Protein AF-A0A812MCA7-F1 (afdb_monomer_lite)

pLDDT: mean 78.5, std 17.53, range [34.88, 95.56]

Sequence (148 aa):
MDADDLLDILEDAIAVDAVQSRAEAFLVSKLPLFQGLPQTAEAQEQRLEWHEAYREYVSLMEDLVLSACAAQANDTREAVLAQLAEVAAGEAADRKHARFLLSMFEYSSFLTTMQELLDRQQRGLPLSFGSRPPKAAATSVAAGYNNT

Foldseek 3Di:
DDLVVLLVLLVVLCLDPVLQVVLLVLLVVLLVVCVVPDPCNPPDDDDPSLVVSLVVSLVSNLVSSLVSSCVVVVHDSVVSVVSVVVLCVDDPVSVVSVVVSCVCSDSVVSSNLSVVLVVCVVVVHDSHPDDPPPPPPPPPPPPDDDDD

Secondary structure (DSSP, 8-state):
--HHHHHHHHHHHHH-HHHHHHHHHHHHHHGGGGTT--TTTTSS---HHHHHHHHHHHHHHHHHHHHHHHHHHTS-HHHHHHHHHHHHHS-HHHHHHHHHHHHTTSHHHHHHHHHHHHHHHHTT---S--PPPP--------------

Radius of gyration: 19.42 Å; chains: 1; bounding box: 61×29×54 Å

Structure (mmCIF, N/CA/C/O backbone):
data_AF-A0A812MCA7-F1
#
_entry.id   AF-A0A812MCA7-F1
#
loop_
_atom_site.group_PDB
_atom_site.id
_atom_site.type_symbol
_atom_site.label_atom_id
_atom_site.label_alt_id
_atom_site.label_comp_id
_atom_site.label_asym_id
_atom_site.label_entity_id
_atom_site.label_seq_id
_atom_site.pdbx_PDB_ins_code
_atom_site.Cartn_x
_atom_site.Cartn_y
_atom_site.Cartn_z
_atom_site.occupancy
_atom_site.B_iso_or_equiv
_atom_site.auth_seq_id
_atom_site.auth_comp_id
_atom_site.auth_asym_id
_atom_site.auth_atom_id
_atom_site.pdbx_PDB_model_num
ATOM 1 N N . MET A 1 1 ? 10.548 0.222 -23.497 1.00 62.97 1 MET A N 1
ATOM 2 C CA . MET A 1 1 ? 9.402 0.516 -22.635 1.00 62.97 1 MET A CA 1
ATOM 3 C C . MET A 1 1 ? 9.335 2.018 -22.564 1.00 62.97 1 MET A C 1
ATOM 5 O O . MET A 1 1 ? 10.363 2.620 -22.257 1.00 62.97 1 MET A O 1
ATOM 9 N N . ASP A 1 2 ? 8.241 2.611 -23.020 1.00 70.75 2 ASP A N 1
ATOM 10 C CA . ASP A 1 2 ? 8.020 4.040 -22.802 1.00 70.75 2 ASP A CA 1
ATOM 11 C C . ASP A 1 2 ? 7.469 4.284 -21.381 1.00 70.75 2 ASP A C 1
ATOM 13 O O . ASP A 1 2 ? 7.313 3.351 -20.591 1.00 70.75 2 ASP A O 1
ATOM 17 N N . ALA A 1 3 ? 7.295 5.551 -20.999 1.00 68.00 3 ALA A N 1
ATOM 18 C CA . ALA A 1 3 ? 6.850 5.910 -19.651 1.00 68.00 3 ALA A CA 1
ATOM 19 C C . ALA A 1 3 ? 5.416 5.436 -19.359 1.00 68.00 3 ALA A C 1
ATOM 21 O O . ALA A 1 3 ? 5.116 5.086 -18.217 1.00 68.00 3 ALA A O 1
ATOM 22 N N . ASP A 1 4 ? 4.566 5.399 -20.387 1.00 72.44 4 ASP A N 1
ATOM 23 C CA . 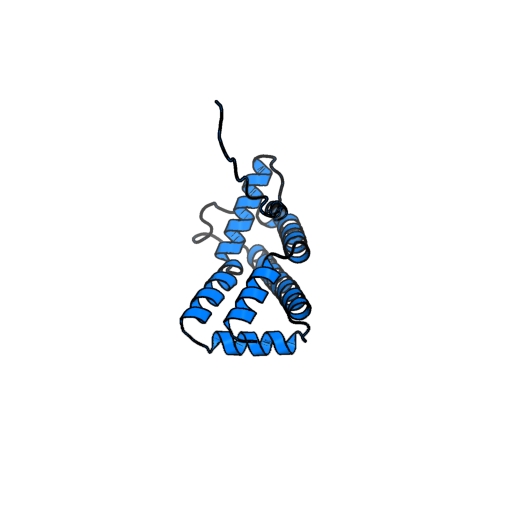ASP A 1 4 ? 3.180 4.945 -20.292 1.00 72.44 4 ASP A CA 1
ATOM 24 C C . ASP A 1 4 ? 3.128 3.430 -20.036 1.00 72.44 4 ASP A C 1
ATOM 26 O O . ASP A 1 4 ? 2.470 3.002 -19.087 1.00 72.44 4 ASP A O 1
ATOM 30 N N . ASP A 1 5 ? 3.924 2.633 -20.765 1.00 80.06 5 ASP A N 1
ATOM 31 C CA . ASP A 1 5 ? 4.058 1.185 -20.540 1.00 80.06 5 ASP A CA 1
ATOM 32 C C . ASP A 1 5 ? 4.439 0.861 -19.077 1.00 80.06 5 ASP A C 1
ATOM 34 O O . ASP A 1 5 ? 3.940 -0.095 -18.480 1.00 80.06 5 ASP A O 1
ATOM 38 N N . LEU A 1 6 ? 5.350 1.642 -18.481 1.00 80.06 6 LEU A N 1
ATOM 39 C CA . LEU A 1 6 ? 5.818 1.405 -17.112 1.00 80.06 6 LEU A CA 1
ATOM 40 C C . LEU A 1 6 ? 4.762 1.766 -16.060 1.00 80.06 6 LEU A C 1
ATOM 42 O O . LEU A 1 6 ? 4.667 1.098 -15.027 1.00 80.06 6 LEU A O 1
ATOM 46 N N . LEU A 1 7 ? 3.989 2.828 -16.295 1.00 81.88 7 LEU A N 1
ATOM 47 C CA . LEU A 1 7 ? 2.898 3.228 -15.407 1.00 81.88 7 LEU A CA 1
ATOM 48 C C . LEU A 1 7 ? 1.753 2.214 -15.441 1.00 81.88 7 LEU A C 1
ATOM 50 O O . LEU A 1 7 ? 1.229 1.880 -1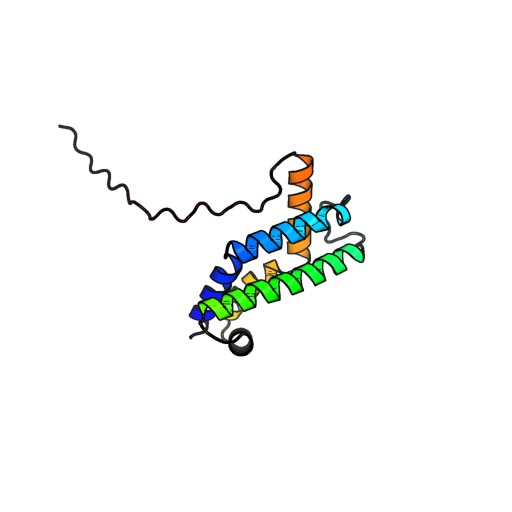4.378 1.00 81.88 7 LEU A O 1
ATOM 54 N N . ASP A 1 8 ? 1.445 1.665 -16.616 1.00 85.06 8 ASP A N 1
ATOM 55 C CA . ASP A 1 8 ? 0.481 0.574 -16.770 1.00 85.06 8 ASP A CA 1
ATOM 56 C C . ASP A 1 8 ? 0.947 -0.683 -16.015 1.00 85.06 8 ASP A C 1
ATOM 58 O O . ASP A 1 8 ? 0.185 -1.273 -15.247 1.00 85.06 8 ASP A O 1
ATOM 62 N N . ILE A 1 9 ? 2.232 -1.049 -16.133 1.00 86.56 9 ILE A N 1
ATOM 63 C CA . ILE A 1 9 ? 2.821 -2.159 -15.363 1.00 86.56 9 ILE A CA 1
ATOM 64 C C . ILE A 1 9 ? 2.732 -1.900 -13.855 1.00 86.56 9 ILE A C 1
ATOM 66 O O . ILE A 1 9 ? 2.470 -2.827 -13.087 1.00 86.56 9 ILE A O 1
ATOM 70 N N . LEU A 1 10 ? 2.953 -0.661 -13.405 1.00 85.56 10 LEU A N 1
ATOM 71 C CA . LEU A 1 10 ? 2.863 -0.302 -11.990 1.00 85.56 10 LEU A CA 1
ATOM 72 C C . LEU A 1 10 ? 1.422 -0.409 -11.467 1.00 85.56 10 LEU A C 1
ATOM 74 O O . LEU A 1 10 ? 1.213 -0.949 -10.377 1.00 85.56 10 LEU A O 1
ATOM 78 N N . GLU A 1 11 ? 0.437 0.066 -12.234 1.00 87.06 11 GLU A N 1
ATOM 79 C CA . GLU A 1 11 ? -0.987 -0.067 -11.906 1.00 87.06 11 GLU A CA 1
ATOM 80 C C . GLU A 1 11 ? -1.393 -1.546 -11.813 1.00 87.06 11 GLU A C 1
ATOM 82 O O . GLU A 1 11 ? -1.976 -1.976 -10.809 1.00 87.06 11 GLU A O 1
ATOM 87 N N . ASP A 1 12 ? -1.015 -2.347 -12.811 1.00 88.44 12 ASP A N 1
ATOM 88 C CA . ASP A 1 12 ? -1.312 -3.776 -12.841 1.00 88.44 12 ASP A CA 1
ATOM 89 C C . ASP A 1 12 ? -0.616 -4.518 -11.694 1.00 88.44 12 ASP A C 1
ATOM 91 O O . ASP A 1 12 ? -1.243 -5.341 -11.025 1.00 88.44 12 ASP A O 1
ATOM 95 N N . ALA A 1 13 ? 0.653 -4.205 -11.406 1.00 88.94 13 ALA A N 1
ATOM 96 C CA . ALA A 1 13 ? 1.420 -4.784 -10.302 1.00 88.94 13 ALA A CA 1
ATOM 97 C C . ALA A 1 13 ? 0.776 -4.531 -8.938 1.00 88.94 13 ALA A C 1
ATOM 99 O O . ALA A 1 13 ? 0.681 -5.450 -8.122 1.00 88.94 13 ALA A O 1
ATOM 100 N N . ILE A 1 14 ? 0.298 -3.310 -8.698 1.00 87.44 14 ILE A N 1
ATOM 101 C CA . ILE A 1 14 ? -0.446 -2.963 -7.486 1.00 87.44 14 ILE A CA 1
ATOM 102 C C . ILE A 1 14 ? -1.720 -3.806 -7.387 1.00 87.44 14 ILE A C 1
ATOM 104 O O . ILE A 1 14 ? -2.051 -4.281 -6.302 1.00 87.44 14 ILE A O 1
ATOM 108 N N . ALA A 1 15 ? -2.419 -4.031 -8.498 1.00 88.06 15 ALA A N 1
ATOM 109 C CA . ALA A 1 15 ? -3.676 -4.773 -8.531 1.00 88.06 15 ALA A CA 1
ATOM 110 C C . ALA A 1 15 ? -3.524 -6.307 -8.470 1.00 88.06 15 ALA A C 1
ATOM 112 O O . ALA A 1 15 ? -4.536 -7.005 -8.378 1.00 88.06 15 ALA A O 1
ATOM 113 N N . VAL A 1 16 ? -2.302 -6.854 -8.505 1.00 90.38 16 VAL A N 1
ATOM 114 C CA . VAL A 1 16 ? -2.066 -8.306 -8.440 1.00 90.38 16 VAL A CA 1
ATOM 115 C C . VAL A 1 16 ? -2.601 -8.893 -7.128 1.00 90.38 16 VAL A C 1
ATOM 117 O O . VAL A 1 16 ? -2.230 -8.458 -6.037 1.00 90.38 16 VAL A O 1
ATOM 120 N N . ASP A 1 17 ? -3.390 -9.969 -7.221 1.00 89.25 17 ASP A N 1
ATOM 121 C CA . ASP A 1 17 ? -4.012 -10.644 -6.068 1.00 89.25 17 ASP A CA 1
ATOM 122 C C . ASP A 1 17 ? -3.010 -11.016 -4.966 1.00 89.25 17 ASP A C 1
ATOM 124 O O . ASP A 1 17 ? -3.309 -10.898 -3.779 1.00 89.25 17 ASP A O 1
ATOM 128 N N . ALA A 1 18 ? -1.803 -11.453 -5.337 1.00 88.75 18 ALA A N 1
ATOM 129 C CA . ALA A 1 18 ? -0.750 -11.797 -4.383 1.00 88.75 18 ALA A CA 1
ATOM 130 C C . ALA A 1 18 ? -0.219 -10.575 -3.610 1.00 88.75 18 ALA A C 1
ATOM 132 O O . ALA A 1 18 ? 0.127 -10.706 -2.434 1.00 88.75 18 ALA A O 1
ATOM 133 N N . VAL A 1 19 ? -0.171 -9.400 -4.249 1.00 90.38 19 VAL A N 1
ATOM 134 C CA . VAL A 1 19 ? 0.199 -8.130 -3.608 1.00 90.38 19 VAL A CA 1
ATOM 135 C C . VAL A 1 19 ? -0.916 -7.718 -2.651 1.00 90.38 19 VAL A C 1
ATOM 137 O O . VAL A 1 19 ? -0.670 -7.560 -1.456 1.00 90.38 19 VAL A O 1
ATOM 140 N N . GLN A 1 20 ? -2.153 -7.667 -3.150 1.00 90.19 20 GLN A N 1
ATOM 141 C CA . GLN A 1 20 ? -3.335 -7.276 -2.380 1.00 90.19 20 GLN A CA 1
ATOM 142 C C . GLN A 1 20 ? -3.572 -8.181 -1.165 1.00 90.19 20 GLN A C 1
ATOM 144 O O . GLN A 1 20 ? -3.736 -7.693 -0.050 1.00 90.19 20 GLN A O 1
ATOM 149 N N . SER A 1 21 ? -3.491 -9.503 -1.337 1.00 90.38 21 SER A N 1
ATOM 150 C CA . SER A 1 21 ? -3.708 -10.466 -0.247 1.00 90.38 21 SER A CA 1
ATOM 151 C C . SER A 1 21 ? -2.662 -10.333 0.863 1.00 90.38 21 SER A C 1
ATOM 153 O O . SER A 1 21 ? -2.980 -10.466 2.045 1.00 90.38 21 SER A O 1
ATOM 155 N N . ARG A 1 22 ? -1.397 -10.067 0.508 1.00 93.12 22 ARG A N 1
ATOM 156 C CA . ARG A 1 22 ? -0.328 -9.870 1.499 1.00 93.12 22 ARG A CA 1
ATOM 157 C C . ARG A 1 22 ? -0.440 -8.519 2.198 1.00 93.12 22 ARG A C 1
ATOM 159 O O . ARG A 1 22 ? -0.209 -8.464 3.405 1.00 93.12 22 ARG A O 1
ATOM 166 N N . ALA A 1 23 ? -0.816 -7.469 1.470 1.00 91.88 23 ALA A N 1
ATOM 167 C CA . ALA A 1 23 ? -1.100 -6.154 2.034 1.00 91.88 23 ALA A CA 1
ATOM 168 C C . ALA A 1 23 ? -2.261 -6.222 3.040 1.00 91.88 23 ALA A C 1
ATOM 170 O O . ALA A 1 23 ? -2.135 -5.756 4.171 1.00 91.88 23 ALA A O 1
ATOM 171 N N . GLU A 1 24 ? -3.356 -6.887 2.668 1.00 92.75 24 GLU A N 1
ATOM 172 C CA . GLU A 1 24 ? -4.523 -7.115 3.523 1.00 92.75 24 GLU A CA 1
ATOM 173 C C . GLU A 1 24 ? -4.154 -7.886 4.791 1.00 92.75 24 GLU A C 1
ATOM 175 O O . GLU A 1 24 ? -4.431 -7.426 5.899 1.00 92.75 24 GLU A O 1
ATOM 180 N N . ALA A 1 25 ? -3.451 -9.014 4.648 1.00 93.62 25 ALA A N 1
ATOM 181 C CA . ALA A 1 25 ? -3.006 -9.806 5.790 1.00 93.62 25 ALA A CA 1
ATOM 182 C C . ALA A 1 25 ? -2.129 -8.987 6.753 1.00 93.62 25 ALA A C 1
ATOM 184 O O . ALA A 1 25 ? -2.282 -9.093 7.973 1.00 93.62 25 ALA A O 1
ATOM 185 N N . PHE A 1 26 ? -1.241 -8.140 6.220 1.00 95.38 26 PHE A N 1
ATOM 186 C CA . PHE A 1 26 ? -0.431 -7.239 7.032 1.00 95.38 26 PHE A CA 1
ATOM 187 C C . PHE A 1 26 ? -1.302 -6.234 7.797 1.00 95.38 26 PHE A C 1
ATOM 189 O O . PHE A 1 26 ? -1.190 -6.139 9.021 1.00 95.38 26 PHE A O 1
ATOM 196 N N . LEU A 1 27 ? -2.203 -5.528 7.113 1.00 94.31 27 LEU A N 1
ATOM 197 C CA . LEU A 1 27 ? -3.049 -4.498 7.724 1.00 94.31 27 LEU A CA 1
ATOM 198 C C . LEU A 1 27 ? -3.964 -5.088 8.806 1.00 94.31 27 LEU A C 1
ATOM 200 O O . LEU A 1 27 ? -4.033 -4.561 9.918 1.00 94.31 27 LEU A O 1
ATOM 204 N N . VAL A 1 28 ? -4.568 -6.250 8.544 1.00 94.62 28 VAL A N 1
ATOM 205 C CA . VAL A 1 28 ? -5.370 -6.988 9.533 1.00 94.62 28 VAL A CA 1
ATOM 206 C C . VAL A 1 28 ? -4.525 -7.402 10.741 1.00 94.62 28 VAL A C 1
ATOM 208 O O . VAL A 1 28 ? -4.983 -7.275 11.877 1.00 94.62 28 VAL A O 1
ATOM 211 N N . SER A 1 29 ? -3.276 -7.835 10.536 1.00 95.38 29 SER A N 1
ATOM 212 C CA . SER A 1 29 ? -2.384 -8.210 11.644 1.00 95.38 29 SER A CA 1
ATOM 213 C C . SER A 1 29 ? -2.019 -7.031 12.559 1.00 95.38 29 SER A C 1
ATOM 215 O O . SER A 1 29 ? -1.788 -7.225 13.753 1.00 95.38 29 SER A O 1
ATOM 217 N N . LYS A 1 30 ? -1.996 -5.805 12.019 1.00 95.56 30 LYS A N 1
ATOM 218 C CA . LYS A 1 30 ? -1.669 -4.574 12.755 1.00 95.56 30 LYS A CA 1
ATOM 219 C C . LYS A 1 30 ? -2.896 -3.871 13.332 1.00 95.56 30 LYS A C 1
ATOM 221 O O . LYS A 1 30 ? -2.736 -3.016 14.199 1.00 95.56 30 LYS A O 1
ATOM 226 N N . LEU A 1 31 ? -4.105 -4.261 12.924 1.00 93.38 31 LEU A N 1
ATOM 227 C CA . LEU A 1 31 ? -5.379 -3.670 13.348 1.00 93.38 31 LEU A CA 1
ATOM 228 C C . LEU A 1 31 ? -5.527 -3.462 14.871 1.00 93.38 31 LEU A C 1
ATOM 230 O O . LEU A 1 31 ? -6.024 -2.406 15.268 1.00 93.38 31 LEU A O 1
ATOM 234 N N . PRO A 1 32 ? -5.059 -4.373 15.756 1.00 93.31 32 PRO A N 1
ATOM 235 C CA . PRO A 1 32 ? -5.126 -4.155 17.203 1.00 93.31 32 PRO A CA 1
ATOM 236 C C . PRO A 1 32 ? -4.403 -2.892 17.700 1.00 93.31 32 PRO A C 1
ATOM 238 O O . PRO A 1 32 ? -4.817 -2.317 18.705 1.00 93.31 32 PRO A O 1
ATOM 241 N N . LEU A 1 33 ? -3.357 -2.428 17.005 1.00 92.12 33 LEU A N 1
ATOM 242 C CA . LEU A 1 33 ? -2.601 -1.223 17.380 1.00 92.12 33 LEU A CA 1
ATOM 243 C C . LEU A 1 33 ? -3.411 0.065 17.178 1.00 92.12 33 LEU A C 1
ATOM 245 O O . LEU A 1 33 ? -3.152 1.072 17.836 1.00 92.12 33 LEU A O 1
ATOM 249 N N . PHE A 1 34 ? -4.401 0.028 16.286 1.00 91.38 34 PHE A N 1
ATOM 250 C CA . PHE A 1 34 ? -5.197 1.182 15.869 1.00 91.38 34 PHE A CA 1
ATOM 251 C C . PHE A 1 34 ? -6.543 1.265 16.601 1.00 91.38 34 PHE A C 1
ATOM 253 O O . PHE A 1 34 ? -7.373 2.112 16.284 1.00 91.38 34 PHE A O 1
ATOM 260 N N . GLN A 1 35 ? -6.778 0.427 17.615 1.00 88.38 35 GLN A N 1
ATOM 261 C CA . GLN A 1 35 ? -7.964 0.558 18.463 1.00 88.38 35 GLN A CA 1
ATOM 262 C C . GLN A 1 35 ? -7.989 1.950 19.116 1.00 88.38 35 GLN A C 1
ATOM 264 O O . GLN A 1 35 ? -7.025 2.359 19.766 1.00 88.38 35 GLN A O 1
ATOM 269 N N . GLY A 1 36 ? -9.092 2.679 18.928 1.00 83.06 36 GLY A N 1
ATOM 270 C CA . GLY A 1 36 ? -9.228 4.068 19.378 1.00 83.06 36 GLY A CA 1
ATOM 271 C C . GLY A 1 36 ? -8.682 5.122 18.409 1.00 83.06 36 GLY A C 1
ATOM 272 O O . GLY A 1 36 ? -8.556 6.276 18.811 1.00 83.06 36 GLY A O 1
ATOM 273 N N . LEU A 1 37 ? -8.371 4.756 17.158 1.00 83.50 37 LEU A N 1
ATOM 274 C CA . LEU A 1 37 ? -8.072 5.717 16.094 1.00 83.50 37 LEU A CA 1
ATOM 275 C C . LEU A 1 37 ? -9.241 6.721 15.957 1.00 83.50 37 LEU A C 1
ATOM 277 O O . LEU A 1 37 ? -10.394 6.299 15.817 1.00 83.50 37 LEU A O 1
ATOM 281 N N . PRO A 1 38 ? -8.991 8.040 16.047 1.00 75.38 38 PRO A N 1
ATOM 282 C CA . PRO A 1 38 ? -10.033 9.037 15.854 1.00 75.38 38 PRO A CA 1
ATOM 283 C C . PRO A 1 38 ? -10.432 9.131 14.378 1.00 75.38 38 PRO A C 1
ATOM 285 O O . PRO A 1 38 ? -9.586 9.088 13.489 1.00 75.38 38 PRO A O 1
ATOM 288 N N . GLN A 1 39 ? -11.721 9.370 14.123 1.00 68.31 39 GLN A N 1
ATOM 289 C CA . GLN A 1 39 ? -12.276 9.480 12.765 1.00 68.31 39 GLN A CA 1
ATOM 290 C C . GLN A 1 39 ? -11.658 10.619 11.932 1.00 68.31 39 GLN A C 1
ATOM 292 O O . GLN A 1 39 ? -11.719 10.590 10.708 1.00 68.31 39 GLN A O 1
ATOM 297 N N . THR A 1 40 ? -11.045 11.616 12.579 1.00 63.94 40 THR A N 1
ATOM 298 C CA . THR A 1 40 ? -10.323 12.726 11.937 1.00 63.94 40 THR A CA 1
ATOM 299 C C . THR A 1 40 ? -8.858 12.728 12.388 1.00 63.94 40 THR A C 1
ATOM 301 O O . THR A 1 40 ? -8.414 13.609 13.128 1.00 63.94 40 THR A O 1
ATOM 304 N N . ALA A 1 41 ? -8.109 11.697 11.990 1.00 56.50 41 ALA A N 1
ATOM 305 C CA . ALA A 1 41 ? -6.731 11.447 12.429 1.00 56.50 41 ALA A CA 1
ATOM 306 C C . ALA A 1 41 ? -5.687 12.479 11.944 1.00 56.50 41 ALA A C 1
ATOM 308 O O . ALA A 1 41 ? -4.543 12.464 12.402 1.00 56.50 41 ALA A O 1
ATOM 309 N N . GLU A 1 42 ? -6.068 13.406 11.060 1.00 54.97 42 GLU A N 1
ATOM 310 C CA . GLU A 1 42 ? -5.182 14.467 10.559 1.00 54.97 42 GLU A CA 1
ATOM 311 C C . GLU A 1 42 ? -4.798 15.510 11.628 1.00 54.97 42 GLU A C 1
ATOM 313 O O . GLU A 1 42 ? -3.839 16.251 11.427 1.00 54.97 42 GLU A O 1
ATOM 318 N N . ALA A 1 43 ? -5.495 15.568 12.774 1.00 49.75 43 ALA A N 1
ATOM 319 C CA . ALA A 1 43 ? -5.336 16.659 13.745 1.00 49.75 43 ALA A CA 1
ATOM 320 C C . ALA A 1 43 ? -5.044 16.245 15.205 1.00 49.75 43 ALA A C 1
ATOM 322 O O . ALA A 1 43 ? -4.954 17.128 16.060 1.00 49.75 43 ALA A O 1
ATOM 323 N N . GLN A 1 44 ? -4.897 14.954 15.534 1.00 54.81 44 GLN A N 1
ATOM 324 C CA . GLN A 1 44 ? -4.698 14.510 16.926 1.00 54.81 44 GLN A CA 1
ATOM 325 C C . GLN A 1 44 ? -3.636 13.418 17.100 1.00 54.81 44 GLN A C 1
ATOM 327 O O . GLN A 1 44 ? -3.305 12.696 16.165 1.00 54.81 44 GLN A O 1
ATOM 332 N N . GLU A 1 45 ? -3.105 13.383 18.328 1.00 57.91 45 GLU A N 1
ATOM 333 C CA . GLU A 1 45 ? -2.044 12.539 18.892 1.00 57.91 45 GLU A CA 1
ATOM 334 C C . GLU A 1 45 ? -1.758 11.259 18.097 1.00 57.91 45 GLU A C 1
ATOM 336 O O . GLU A 1 45 ? -2.492 10.273 18.154 1.00 57.91 45 GLU A O 1
ATOM 341 N N . GLN A 1 46 ? -0.662 11.287 17.340 1.00 70.38 46 GLN A N 1
ATOM 342 C CA . GLN A 1 46 ? -0.234 10.143 16.550 1.00 70.38 46 GLN A CA 1
ATOM 343 C C . GLN A 1 46 ? 0.714 9.285 17.373 1.00 70.38 46 GLN A C 1
ATOM 345 O O . GLN A 1 46 ? 1.753 9.743 17.856 1.00 70.38 46 GLN A O 1
ATOM 350 N N . ARG A 1 47 ? 0.329 8.023 17.563 1.00 82.56 47 ARG A N 1
ATOM 351 C CA . ARG A 1 47 ? 1.130 7.058 18.314 1.00 82.56 47 ARG A CA 1
ATOM 352 C C . ARG A 1 47 ? 2.334 6.645 17.476 1.00 82.56 47 ARG A C 1
ATOM 354 O O . ARG A 1 47 ? 2.196 6.352 16.291 1.00 82.56 47 ARG A O 1
ATOM 361 N N . LEU A 1 48 ? 3.507 6.554 18.104 1.00 86.25 48 LEU A N 1
ATOM 362 C CA . LEU A 1 48 ? 4.738 6.086 17.447 1.00 86.25 48 LEU A CA 1
ATOM 363 C C . LEU A 1 48 ? 4.538 4.725 16.760 1.00 86.25 48 LEU A C 1
ATOM 365 O O . LEU A 1 48 ? 4.953 4.538 15.621 1.00 86.25 48 LEU A O 1
ATOM 369 N N . GLU A 1 49 ? 3.801 3.828 17.411 1.00 89.81 49 GLU A N 1
ATOM 370 C CA . GLU A 1 49 ? 3.468 2.489 16.910 1.00 89.81 49 GLU A CA 1
ATOM 371 C C . GLU A 1 49 ? 2.691 2.521 15.578 1.00 89.81 49 GLU A C 1
ATOM 373 O O . GLU A 1 49 ? 2.822 1.610 14.760 1.00 89.81 49 GLU A O 1
ATOM 378 N N . TRP A 1 50 ? 1.896 3.569 15.321 1.00 90.81 50 TRP A N 1
ATOM 379 C CA . TRP A 1 50 ? 1.168 3.728 14.056 1.00 90.81 50 TRP A CA 1
ATOM 380 C C . TRP A 1 50 ? 2.109 4.090 12.913 1.00 90.81 50 TRP A C 1
ATOM 382 O O . TRP A 1 50 ? 1.987 3.549 11.814 1.00 90.81 50 TRP A O 1
ATOM 392 N N . HIS A 1 51 ? 3.086 4.956 13.184 1.00 90.81 51 HIS A N 1
ATOM 393 C CA . HIS A 1 51 ? 4.128 5.293 12.220 1.00 90.81 51 HIS A CA 1
ATOM 394 C C . HIS A 1 51 ? 5.058 4.112 11.946 1.00 90.81 51 HIS A C 1
ATOM 396 O O . HIS A 1 51 ? 5.472 3.918 10.806 1.00 90.81 51 HIS A O 1
ATOM 402 N N . GLU A 1 52 ? 5.380 3.313 12.962 1.00 93.25 52 GLU A N 1
ATOM 403 C CA . GLU A 1 52 ? 6.163 2.086 12.789 1.00 93.25 52 GLU A CA 1
ATOM 404 C C . GLU A 1 52 ? 5.423 1.081 11.902 1.00 93.25 52 GLU A C 1
ATOM 406 O O . GLU A 1 52 ? 5.981 0.623 10.904 1.00 93.25 52 GLU A O 1
ATOM 411 N N . ALA A 1 53 ? 4.139 0.826 12.178 1.00 94.06 53 ALA A N 1
ATOM 412 C CA . ALA A 1 53 ? 3.307 -0.035 11.339 1.00 94.06 53 ALA A CA 1
ATOM 413 C C . ALA A 1 53 ? 3.175 0.493 9.899 1.00 94.06 53 ALA A C 1
ATOM 415 O O . ALA A 1 53 ? 3.227 -0.290 8.953 1.00 94.06 53 ALA A O 1
ATOM 416 N N . TYR A 1 54 ? 3.059 1.810 9.717 1.00 93.69 54 TYR A N 1
ATOM 417 C CA . TYR A 1 54 ? 3.060 2.435 8.395 1.00 93.69 54 TYR A CA 1
ATOM 418 C C . TYR A 1 54 ? 4.391 2.249 7.655 1.00 93.69 54 TYR A C 1
ATOM 420 O O . TYR A 1 54 ? 4.396 1.900 6.478 1.00 93.69 54 TYR A O 1
ATOM 428 N N . ARG A 1 55 ? 5.534 2.444 8.322 1.00 93.75 55 ARG A N 1
ATOM 429 C CA . ARG A 1 55 ? 6.851 2.236 7.698 1.00 93.75 55 ARG A CA 1
ATOM 430 C C . ARG A 1 55 ? 7.038 0.792 7.247 1.00 93.75 55 ARG A C 1
ATOM 432 O O . ARG A 1 55 ? 7.551 0.557 6.156 1.00 93.75 55 ARG A O 1
ATOM 439 N N . GLU A 1 56 ? 6.609 -0.158 8.072 1.00 95.50 56 GLU A N 1
ATOM 440 C CA . GLU A 1 56 ? 6.594 -1.575 7.710 1.00 95.50 56 GLU A CA 1
ATOM 441 C C . GLU A 1 56 ? 5.663 -1.848 6.517 1.00 95.50 56 GLU A C 1
ATOM 443 O O . GLU A 1 56 ? 6.052 -2.578 5.607 1.00 95.50 56 GLU A O 1
ATOM 448 N N . TYR A 1 57 ? 4.478 -1.226 6.478 1.00 94.38 57 TYR A N 1
ATOM 449 C CA . TYR A 1 57 ? 3.541 -1.337 5.356 1.00 94.38 57 TYR A CA 1
ATOM 450 C C . TYR A 1 57 ? 4.145 -0.829 4.045 1.00 94.38 57 TYR A C 1
ATOM 452 O O . TYR A 1 57 ? 4.105 -1.534 3.040 1.00 94.38 57 TYR A O 1
ATOM 460 N N . VAL A 1 58 ? 4.737 0.369 4.054 1.00 92.50 58 VAL A N 1
ATOM 461 C CA . VAL A 1 58 ? 5.374 0.953 2.866 1.00 92.50 58 VAL A CA 1
ATOM 462 C C . VAL A 1 58 ? 6.509 0.061 2.375 1.00 92.50 58 VAL A C 1
ATOM 464 O O . VAL A 1 58 ? 6.559 -0.244 1.188 1.00 92.50 58 VAL A O 1
ATOM 467 N N . SER A 1 59 ? 7.371 -0.423 3.276 1.00 92.94 59 SER A N 1
ATOM 468 C CA . SER A 1 59 ? 8.472 -1.312 2.889 1.00 92.94 59 SER A CA 1
ATOM 469 C C . SER A 1 59 ? 7.965 -2.627 2.294 1.00 92.94 59 SER A C 1
ATOM 471 O O . SER A 1 59 ? 8.515 -3.105 1.304 1.00 92.94 59 SER A O 1
ATOM 473 N N . LEU A 1 60 ? 6.905 -3.205 2.870 1.00 94.19 60 LEU A N 1
ATOM 474 C CA . LEU A 1 60 ? 6.269 -4.406 2.337 1.00 94.19 60 LEU A CA 1
ATOM 475 C C . LEU A 1 60 ? 5.706 -4.154 0.935 1.00 94.19 60 LEU A C 1
ATOM 477 O O . LEU A 1 60 ? 5.923 -4.960 0.033 1.00 94.19 60 LEU A O 1
ATOM 481 N N . MET A 1 61 ? 4.968 -3.061 0.756 1.00 92.00 61 MET A N 1
ATOM 482 C CA . MET A 1 61 ? 4.344 -2.734 -0.521 1.00 92.00 61 MET A CA 1
ATOM 483 C C . MET A 1 61 ? 5.372 -2.437 -1.603 1.00 92.00 61 MET A C 1
ATOM 485 O O . MET A 1 61 ? 5.221 -2.930 -2.715 1.00 92.00 61 MET A O 1
ATOM 489 N N . GLU A 1 62 ? 6.433 -1.701 -1.276 1.00 90.25 62 GLU A N 1
ATOM 490 C CA . GLU A 1 62 ? 7.551 -1.459 -2.185 1.00 90.25 62 GLU A CA 1
ATOM 491 C C . GLU A 1 62 ? 8.135 -2.785 -2.687 1.00 90.25 62 GLU A C 1
ATOM 493 O O . GLU A 1 62 ? 8.274 -2.991 -3.893 1.00 90.25 62 GLU A O 1
ATOM 498 N N . ASP A 1 63 ? 8.402 -3.725 -1.778 1.00 92.12 63 ASP A N 1
ATOM 499 C CA . ASP A 1 63 ? 8.947 -5.027 -2.147 1.00 92.12 63 ASP A CA 1
ATOM 500 C C . ASP A 1 63 ? 8.003 -5.850 -3.020 1.00 92.12 63 ASP A C 1
ATOM 502 O O . ASP A 1 63 ? 8.438 -6.461 -4.002 1.00 92.12 63 ASP A O 1
ATOM 506 N N . LEU A 1 64 ? 6.717 -5.874 -2.675 1.00 92.44 64 LEU A N 1
ATOM 507 C CA . LEU A 1 64 ? 5.703 -6.622 -3.409 1.00 92.44 64 LEU A CA 1
ATOM 508 C C . LEU A 1 64 ? 5.480 -6.055 -4.811 1.00 92.44 64 LEU A C 1
ATOM 510 O O . LEU A 1 64 ? 5.498 -6.811 -5.783 1.00 92.44 64 LEU A O 1
ATOM 514 N N . VAL A 1 65 ? 5.307 -4.738 -4.911 1.00 91.25 65 VAL A N 1
ATOM 515 C CA . VAL A 1 65 ? 5.030 -4.047 -6.170 1.00 91.25 65 VAL A CA 1
ATOM 516 C C . VAL A 1 65 ? 6.242 -4.121 -7.088 1.00 91.25 65 VAL A C 1
ATOM 518 O O . VAL A 1 65 ? 6.092 -4.544 -8.227 1.00 91.25 65 VAL A O 1
ATOM 521 N N . LEU A 1 66 ? 7.454 -3.829 -6.605 1.00 90.69 66 LEU A N 1
ATOM 522 C CA . LEU A 1 66 ? 8.653 -3.912 -7.446 1.00 90.69 66 LEU A CA 1
ATOM 523 C C . LEU A 1 66 ? 8.923 -5.336 -7.938 1.00 90.69 66 LEU A C 1
ATOM 525 O O . LEU A 1 66 ? 9.337 -5.519 -9.080 1.00 90.69 66 LEU A O 1
ATOM 529 N N . SER A 1 67 ? 8.660 -6.348 -7.107 1.00 92.50 67 SER A N 1
ATOM 530 C CA . SER A 1 67 ? 8.781 -7.748 -7.530 1.00 92.50 67 SER A CA 1
ATOM 531 C C . SER A 1 67 ? 7.751 -8.107 -8.605 1.00 92.50 67 SER A C 1
ATOM 533 O O . SER A 1 67 ? 8.082 -8.805 -9.562 1.00 92.50 67 SER A O 1
ATOM 535 N N . ALA A 1 68 ? 6.514 -7.620 -8.473 1.00 92.31 68 ALA A N 1
ATOM 536 C CA . ALA A 1 68 ? 5.467 -7.818 -9.471 1.00 92.31 68 ALA A CA 1
ATOM 537 C C . ALA A 1 68 ? 5.772 -7.069 -10.781 1.00 92.31 68 ALA A C 1
ATOM 539 O O . ALA A 1 68 ? 5.624 -7.659 -11.849 1.00 92.31 68 ALA A O 1
ATOM 540 N N . CYS A 1 69 ? 6.271 -5.831 -10.711 1.00 90.56 69 CYS A N 1
ATOM 541 C CA . CYS A 1 69 ? 6.719 -5.072 -11.878 1.00 90.56 69 CYS A CA 1
ATOM 542 C C . CYS A 1 69 ? 7.862 -5.789 -12.603 1.00 90.56 69 CYS A C 1
ATOM 544 O O . CYS A 1 69 ? 7.783 -5.986 -13.809 1.00 90.56 69 CYS A O 1
ATOM 546 N N . ALA A 1 70 ? 8.895 -6.236 -11.880 1.00 90.56 70 ALA A N 1
ATOM 547 C CA . ALA A 1 70 ? 10.029 -6.959 -12.462 1.00 90.56 70 ALA A CA 1
ATOM 548 C C . ALA A 1 70 ? 9.588 -8.254 -13.165 1.00 90.56 70 ALA A C 1
ATOM 550 O O . ALA A 1 70 ? 10.043 -8.556 -14.268 1.00 90.56 70 ALA A O 1
ATOM 551 N N . ALA A 1 71 ? 8.645 -8.992 -12.567 1.00 90.81 71 ALA A N 1
ATOM 552 C CA . ALA A 1 71 ? 8.084 -10.195 -13.172 1.00 90.81 71 ALA A CA 1
ATOM 553 C C . ALA A 1 71 ? 7.284 -9.902 -14.454 1.00 90.81 71 ALA A C 1
ATOM 555 O O . ALA A 1 71 ? 7.404 -10.647 -15.424 1.00 90.81 71 ALA A O 1
ATOM 556 N N . GLN A 1 72 ? 6.488 -8.829 -14.475 1.00 89.12 72 GLN A N 1
ATOM 557 C CA . GLN A 1 72 ? 5.685 -8.438 -15.641 1.00 89.12 72 GLN A CA 1
ATOM 558 C C . GLN A 1 72 ? 6.533 -7.841 -16.769 1.00 89.12 72 GLN A C 1
ATOM 560 O O . GLN A 1 72 ? 6.345 -8.191 -17.931 1.00 89.12 72 GLN A O 1
ATOM 565 N N . ALA A 1 73 ? 7.507 -7.000 -16.420 1.00 87.19 73 ALA A N 1
ATOM 566 C CA . ALA A 1 73 ? 8.477 -6.429 -17.348 1.00 87.19 73 ALA A CA 1
ATOM 567 C C . ALA A 1 73 ? 9.472 -7.473 -17.887 1.00 87.19 73 ALA A C 1
ATOM 569 O O . ALA A 1 73 ? 10.159 -7.209 -18.873 1.00 87.19 73 ALA A O 1
ATOM 570 N N . ASN A 1 74 ? 9.550 -8.651 -17.250 1.00 88.25 74 ASN A N 1
ATOM 571 C CA . ASN A 1 74 ? 10.582 -9.660 -17.484 1.00 88.25 74 ASN A CA 1
ATOM 572 C C . ASN A 1 74 ? 11.996 -9.051 -17.390 1.00 88.25 74 ASN A C 1
ATOM 574 O O . ASN A 1 74 ? 12.844 -9.258 -18.260 1.00 88.25 74 ASN A O 1
ATOM 578 N N . ASP A 1 75 ? 12.217 -8.272 -16.330 1.00 88.69 75 ASP A N 1
ATOM 579 C CA . ASP A 1 75 ? 13.423 -7.472 -16.101 1.00 88.69 75 ASP A CA 1
ATOM 580 C C . ASP A 1 75 ? 13.898 -7.587 -14.639 1.00 88.69 75 ASP A C 1
ATOM 582 O O . ASP A 1 75 ? 13.271 -8.253 -13.808 1.00 88.69 75 ASP A O 1
ATOM 586 N N . THR A 1 76 ? 15.030 -6.969 -14.301 1.00 90.06 76 THR A N 1
ATOM 587 C CA . THR A 1 76 ? 15.535 -6.929 -12.925 1.00 90.06 76 THR A CA 1
ATOM 588 C C . THR A 1 76 ? 14.876 -5.821 -12.110 1.00 90.06 76 THR A C 1
ATOM 590 O O . THR A 1 76 ? 14.408 -4.807 -12.632 1.00 90.06 76 THR A O 1
ATOM 593 N N . ARG A 1 77 ? 14.883 -5.983 -10.782 1.00 86.94 77 ARG A N 1
ATOM 594 C CA . ARG A 1 77 ? 14.376 -4.961 -9.859 1.00 86.94 77 ARG A CA 1
ATOM 595 C C . ARG A 1 77 ? 15.113 -3.631 -10.034 1.00 86.94 77 ARG A C 1
ATOM 597 O O . ARG A 1 77 ? 14.491 -2.574 -10.001 1.00 86.94 77 ARG A O 1
ATOM 604 N N . GLU A 1 78 ? 16.429 -3.680 -10.220 1.00 89.06 78 GLU A N 1
ATOM 605 C CA . GLU A 1 78 ? 17.270 -2.500 -10.417 1.00 89.06 78 GLU A CA 1
ATOM 606 C C . GLU A 1 78 ? 16.924 -1.762 -11.715 1.00 89.06 78 GLU A C 1
ATOM 608 O O . GLU A 1 78 ? 16.909 -0.532 -11.727 1.00 89.06 78 GLU A O 1
ATOM 613 N N . ALA A 1 79 ? 16.611 -2.495 -12.787 1.00 86.88 79 ALA A N 1
ATOM 614 C CA . ALA A 1 79 ? 16.213 -1.907 -14.060 1.00 86.88 79 ALA A CA 1
ATOM 615 C C . ALA A 1 79 ? 14.846 -1.214 -13.961 1.00 86.88 79 ALA A C 1
ATOM 617 O O . ALA A 1 79 ? 14.717 -0.067 -14.385 1.00 86.88 79 ALA A O 1
ATOM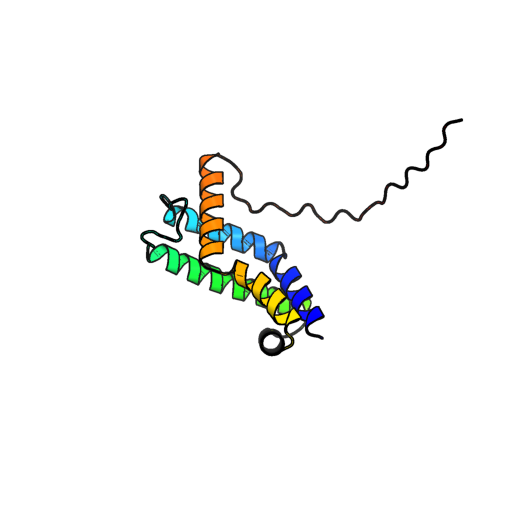 618 N N . VAL A 1 80 ? 13.864 -1.851 -13.312 1.00 86.19 80 VAL A N 1
ATOM 619 C CA . VAL A 1 80 ? 12.551 -1.239 -13.036 1.00 86.19 80 VAL A CA 1
ATOM 620 C C . VAL A 1 80 ? 12.701 0.037 -12.202 1.00 86.19 80 VAL A C 1
ATOM 622 O O . VAL A 1 80 ? 12.089 1.056 -12.512 1.00 86.19 80 VAL A O 1
ATOM 625 N N . LEU A 1 81 ? 13.549 0.023 -11.168 1.00 84.88 81 LEU A N 1
ATOM 626 C CA . LEU A 1 81 ? 13.816 1.209 -10.347 1.00 84.88 81 LEU A CA 1
ATOM 627 C C . LEU A 1 81 ? 14.454 2.351 -11.147 1.00 84.88 81 LEU A C 1
ATOM 629 O O . LEU A 1 81 ? 14.067 3.506 -10.971 1.00 84.88 81 LEU A O 1
ATOM 633 N N . ALA A 1 82 ? 15.414 2.042 -12.022 1.00 85.00 82 ALA A N 1
ATOM 634 C CA . ALA A 1 82 ? 16.035 3.041 -12.886 1.00 85.00 82 ALA A CA 1
ATOM 635 C C . ALA A 1 82 ? 15.001 3.684 -13.824 1.00 85.00 82 ALA A C 1
ATOM 637 O O . ALA A 1 82 ? 14.942 4.908 -13.925 1.00 85.00 82 ALA A O 1
ATOM 638 N N . GLN A 1 83 ? 14.128 2.874 -14.424 1.00 82.75 83 GLN A N 1
ATOM 639 C CA . GLN A 1 83 ? 13.062 3.352 -15.306 1.00 82.75 83 GLN A CA 1
ATOM 640 C C . GLN A 1 83 ? 12.036 4.212 -14.546 1.00 82.75 83 GLN A C 1
ATOM 642 O O . GLN A 1 83 ? 11.654 5.281 -15.016 1.00 82.75 83 GLN A O 1
ATOM 647 N N . LEU A 1 84 ? 11.648 3.826 -13.323 1.00 80.56 84 LEU A N 1
ATOM 648 C CA . LEU A 1 84 ? 10.756 4.637 -12.481 1.00 80.56 84 LEU A CA 1
ATOM 649 C C . LEU A 1 84 ? 11.379 5.994 -12.116 1.00 80.56 84 LEU A C 1
ATOM 651 O O . LEU A 1 84 ? 10.676 7.006 -12.064 1.00 80.56 84 LEU A O 1
ATOM 655 N N . ALA A 1 85 ? 12.695 6.039 -11.887 1.00 80.81 85 ALA A N 1
ATOM 656 C CA . ALA A 1 85 ? 13.409 7.288 -11.634 1.00 80.81 85 ALA A CA 1
ATOM 657 C C . ALA A 1 85 ? 13.416 8.210 -12.868 1.00 80.81 85 ALA A C 1
ATOM 659 O O . ALA A 1 85 ? 13.277 9.427 -12.723 1.00 80.81 85 ALA A O 1
ATOM 660 N N . GLU A 1 86 ? 13.524 7.643 -14.072 1.00 80.88 86 GLU A N 1
ATOM 661 C CA . GLU A 1 86 ? 13.406 8.386 -15.330 1.00 80.88 86 GLU A CA 1
ATOM 662 C C . GLU A 1 86 ? 11.989 8.943 -15.527 1.00 80.88 86 GLU A C 1
ATOM 664 O O . GLU A 1 86 ? 11.845 10.129 -15.823 1.00 80.88 86 GLU A O 1
ATOM 669 N N . VAL A 1 87 ? 10.943 8.153 -15.256 1.00 77.38 87 VAL A N 1
ATOM 670 C CA . VAL A 1 87 ? 9.538 8.610 -15.302 1.00 77.38 87 VAL A CA 1
ATOM 671 C C . VAL A 1 87 ? 9.277 9.741 -14.303 1.00 77.38 87 VAL A C 1
ATOM 673 O O . VAL A 1 87 ? 8.624 10.734 -14.630 1.00 77.38 87 VAL A O 1
ATOM 676 N N . ALA A 1 88 ? 9.845 9.664 -13.096 1.00 71.19 88 ALA A N 1
ATOM 677 C CA . ALA A 1 88 ? 9.742 10.741 -12.110 1.00 71.19 88 ALA A CA 1
ATOM 678 C C . ALA A 1 88 ? 10.393 12.058 -12.588 1.00 71.19 88 ALA A C 1
ATOM 680 O O . ALA A 1 88 ? 9.939 13.146 -12.209 1.00 71.19 88 ALA A O 1
ATOM 681 N N . ALA A 1 89 ? 11.426 11.970 -13.432 1.00 74.56 89 ALA A N 1
ATOM 682 C CA . ALA A 1 89 ? 12.088 13.106 -14.075 1.00 74.56 89 ALA A CA 1
ATOM 683 C C . ALA A 1 89 ? 11.438 13.532 -15.413 1.00 74.56 89 ALA A C 1
ATOM 685 O O . ALA A 1 89 ? 11.748 14.619 -15.909 1.00 74.56 89 ALA A O 1
ATOM 686 N N . GLY A 1 90 ? 10.543 12.700 -15.964 1.00 69.25 90 GLY A N 1
ATOM 687 C CA . GLY A 1 90 ? 9.868 12.824 -17.262 1.00 69.25 90 GLY A CA 1
ATOM 688 C C . GLY A 1 90 ? 8.764 13.883 -17.322 1.00 69.25 90 GLY A C 1
ATOM 689 O O . GLY A 1 90 ? 8.800 14.866 -16.582 1.00 69.25 90 GLY A O 1
ATOM 690 N N . GLU A 1 91 ? 7.791 13.747 -18.227 1.00 65.31 91 GLU A N 1
ATOM 691 C CA . GLU A 1 91 ? 6.818 14.802 -18.546 1.00 65.31 91 GLU A CA 1
ATOM 692 C C . GLU A 1 91 ? 5.762 15.063 -17.448 1.00 65.31 91 GLU A C 1
ATOM 694 O O . GLU A 1 91 ? 5.619 14.356 -16.453 1.00 65.31 91 GLU A O 1
ATOM 699 N N . ALA A 1 92 ? 5.008 16.162 -17.578 1.00 62.91 92 ALA A N 1
ATOM 700 C CA . ALA A 1 92 ? 4.053 16.586 -16.550 1.00 62.91 92 ALA A CA 1
ATOM 701 C C . ALA A 1 92 ? 2.850 15.646 -16.364 1.00 62.91 92 ALA A C 1
ATOM 703 O O . ALA A 1 92 ? 2.261 15.664 -15.280 1.00 62.91 92 ALA A O 1
ATOM 704 N N . ALA A 1 93 ? 2.469 14.885 -17.393 1.00 63.44 93 ALA A N 1
ATOM 705 C CA . ALA A 1 93 ? 1.365 13.929 -17.338 1.00 63.44 93 ALA A CA 1
ATOM 706 C C . ALA A 1 93 ? 1.765 12.682 -16.535 1.00 63.44 93 ALA A C 1
ATOM 708 O O . ALA A 1 93 ? 1.113 12.377 -15.534 1.00 63.44 93 ALA A O 1
ATOM 709 N N . ASP A 1 94 ? 2.906 12.087 -16.870 1.00 66.81 94 ASP A N 1
ATOM 710 C CA . ASP A 1 94 ? 3.471 10.902 -16.215 1.00 66.81 94 ASP A CA 1
ATOM 711 C C . ASP A 1 94 ? 3.678 11.156 -14.720 1.00 66.81 94 ASP A C 1
ATOM 713 O O . ASP A 1 94 ? 3.273 10.370 -13.865 1.00 66.81 94 ASP A O 1
ATOM 717 N N . ARG A 1 95 ? 4.185 12.347 -14.369 1.00 65.62 95 ARG A N 1
ATOM 718 C CA . ARG A 1 95 ? 4.342 12.761 -12.966 1.00 65.62 95 ARG A CA 1
ATOM 719 C C . ARG A 1 95 ? 3.019 12.870 -12.211 1.00 65.62 95 ARG A C 1
ATOM 721 O O . ARG A 1 95 ? 3.011 12.674 -10.999 1.00 65.62 95 ARG A O 1
ATOM 728 N N . LYS A 1 96 ? 1.907 13.235 -12.862 1.00 72.56 96 LYS A N 1
ATOM 729 C CA . LYS A 1 96 ? 0.591 13.277 -12.197 1.00 72.56 96 LYS A CA 1
ATOM 730 C C . LYS A 1 96 ? 0.063 11.870 -11.943 1.00 72.56 96 LYS A C 1
ATOM 732 O O . LYS A 1 96 ? -0.450 11.633 -10.854 1.00 72.56 96 LYS A O 1
ATOM 737 N N . HIS A 1 97 ? 0.214 10.966 -12.908 1.00 71.31 97 HIS A N 1
ATOM 738 C CA . HIS A 1 97 ? -0.218 9.579 -12.758 1.00 71.31 97 HIS A CA 1
ATOM 739 C C . HIS A 1 97 ? 0.629 8.853 -11.698 1.00 71.31 97 HIS A C 1
ATOM 741 O O . HIS A 1 97 ? 0.083 8.302 -10.746 1.00 71.31 97 HIS A O 1
ATOM 747 N N . ALA A 1 98 ? 1.956 8.993 -11.750 1.00 70.44 98 ALA A N 1
ATOM 748 C CA . ALA A 1 98 ? 2.853 8.480 -10.716 1.00 70.44 98 ALA A CA 1
ATOM 749 C C . ALA A 1 98 ? 2.505 9.026 -9.320 1.00 70.44 98 ALA A C 1
ATOM 751 O O . ALA A 1 98 ? 2.456 8.274 -8.353 1.00 70.44 98 ALA A O 1
ATOM 752 N N . ARG A 1 99 ? 2.195 10.327 -9.197 1.00 72.12 99 ARG A N 1
ATOM 753 C CA . ARG A 1 99 ? 1.742 10.918 -7.922 1.00 72.12 99 ARG A CA 1
ATOM 754 C C . ARG A 1 99 ? 0.443 10.308 -7.411 1.00 72.12 99 ARG A C 1
ATOM 756 O O . ARG A 1 99 ? 0.308 10.153 -6.205 1.00 72.12 99 ARG A O 1
ATOM 763 N N . PHE A 1 100 ? -0.496 9.985 -8.295 1.00 75.25 100 PHE A N 1
ATOM 764 C CA . PHE A 1 100 ? -1.734 9.316 -7.906 1.00 75.25 100 PHE A CA 1
ATOM 765 C C . PHE A 1 100 ? -1.469 7.902 -7.370 1.00 75.25 100 PHE A C 1
ATOM 767 O O . PHE A 1 100 ? -1.998 7.535 -6.330 1.00 75.25 100 PHE A O 1
ATOM 774 N N . LEU A 1 101 ? -0.596 7.128 -8.016 1.00 73.12 101 LEU A N 1
ATOM 775 C CA . LEU A 1 101 ? -0.228 5.796 -7.520 1.00 73.12 101 LEU A CA 1
ATOM 776 C C . LEU A 1 101 ? 0.531 5.881 -6.186 1.00 73.12 10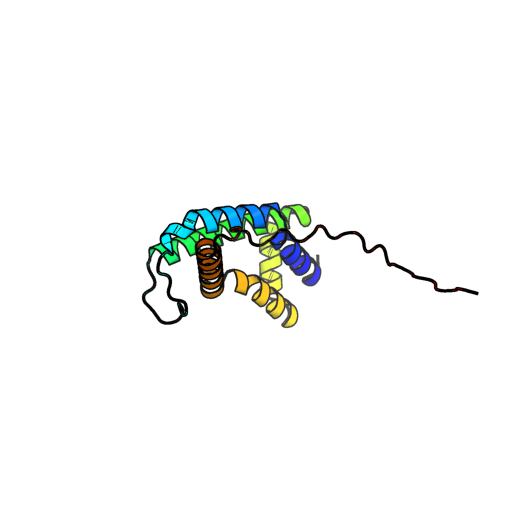1 LEU A C 1
ATOM 778 O O . LEU A 1 101 ? 0.293 5.090 -5.274 1.00 73.12 101 LEU A O 1
ATOM 782 N N . LEU A 1 102 ? 1.400 6.885 -6.039 1.00 71.75 102 LEU A N 1
ATOM 783 C CA . LEU A 1 102 ? 2.151 7.128 -4.809 1.00 71.75 102 LEU A CA 1
ATOM 784 C C . LEU A 1 102 ? 1.280 7.629 -3.653 1.00 71.75 102 LEU A C 1
ATOM 786 O O . LEU A 1 102 ? 1.602 7.338 -2.501 1.00 71.75 102 LEU A O 1
ATOM 790 N N . SER A 1 103 ? 0.172 8.329 -3.926 1.00 75.69 103 SER A N 1
ATOM 791 C CA . SER A 1 103 ? -0.711 8.825 -2.865 1.00 75.69 103 SER A CA 1
ATOM 792 C C . SER A 1 103 ? -1.372 7.693 -2.076 1.00 75.69 103 SER A C 1
ATOM 794 O O . SER A 1 103 ? -1.721 7.869 -0.910 1.00 75.69 103 SER A O 1
ATOM 796 N N . MET A 1 104 ? -1.473 6.491 -2.649 1.00 74.12 104 MET A N 1
ATOM 797 C CA . MET A 1 104 ? -1.940 5.306 -1.924 1.00 74.12 104 MET A CA 1
ATOM 798 C C . MET A 1 104 ? -0.970 4.841 -0.831 1.00 74.12 104 MET A C 1
ATOM 800 O O . MET A 1 104 ? -1.374 4.142 0.098 1.00 74.12 104 MET A O 1
ATOM 804 N N . PHE A 1 105 ? 0.300 5.234 -0.927 1.00 82.00 105 PHE A N 1
ATOM 805 C CA . PHE A 1 105 ? 1.324 4.966 0.078 1.00 82.00 105 PHE A CA 1
ATOM 806 C C . PHE A 1 105 ? 1.522 6.135 1.036 1.00 82.00 105 PHE A C 1
ATOM 808 O O . PHE A 1 105 ? 2.419 6.070 1.866 1.00 82.00 105 PHE A O 1
ATOM 815 N N . GLU A 1 106 ? 0.712 7.192 0.952 1.00 87.25 106 GLU A N 1
ATOM 816 C CA . GLU A 1 106 ? 0.745 8.271 1.933 1.00 87.25 106 GLU A CA 1
ATOM 817 C C . GLU A 1 106 ? 0.174 7.815 3.276 1.00 87.25 106 GLU A C 1
ATOM 819 O O . GLU A 1 106 ? -0.741 6.993 3.374 1.00 87.25 106 GLU A O 1
ATOM 824 N N . TYR A 1 107 ? 0.702 8.404 4.344 1.00 88.25 107 TYR A N 1
ATOM 825 C CA . TYR A 1 107 ? 0.305 8.068 5.704 1.00 88.25 107 TYR A CA 1
ATOM 826 C C . TYR A 1 107 ? -1.187 8.331 5.982 1.00 88.25 107 TYR A C 1
ATOM 828 O O . TYR A 1 107 ? -1.833 7.546 6.674 1.00 88.25 107 TYR A O 1
ATOM 836 N N . SER A 1 108 ? -1.762 9.391 5.410 1.00 86.25 108 SER A N 1
ATOM 837 C CA . SER A 1 108 ? -3.200 9.698 5.489 1.00 86.25 108 SER A CA 1
ATOM 838 C C . SER A 1 108 ? -4.060 8.610 4.835 1.00 86.25 108 SER A C 1
ATOM 840 O O . SER A 1 108 ? -5.040 8.155 5.431 1.00 86.25 108 SER A O 1
ATOM 842 N N . SER A 1 109 ? -3.669 8.138 3.648 1.00 87.56 109 SER A N 1
ATOM 843 C CA . SER A 1 109 ? -4.323 7.030 2.938 1.00 87.56 109 SER A CA 1
ATOM 844 C C . SER A 1 109 ? -4.241 5.728 3.737 1.00 87.56 109 SER A C 1
ATOM 846 O O . SER A 1 109 ? -5.235 5.009 3.882 1.00 87.56 109 SER A O 1
ATOM 848 N N . PHE A 1 110 ? -3.083 5.456 4.343 1.00 90.38 110 PHE A N 1
ATOM 849 C CA . PHE A 1 110 ? -2.897 4.320 5.241 1.00 90.38 110 PHE A CA 1
ATOM 850 C C . PHE A 1 110 ? -3.824 4.390 6.466 1.00 90.38 110 PHE A C 1
ATOM 852 O O . PHE A 1 110 ? -4.533 3.425 6.751 1.00 90.38 110 PHE A O 1
ATOM 859 N N . LEU A 1 111 ? -3.885 5.528 7.168 1.00 89.75 111 LEU A N 1
ATOM 860 C CA . LEU A 1 111 ? -4.772 5.690 8.326 1.00 89.75 111 LEU A CA 1
ATOM 861 C C . LEU A 1 111 ? -6.250 5.577 7.947 1.00 89.75 111 LEU A C 1
ATOM 863 O O . LEU A 1 111 ? -7.017 4.961 8.684 1.00 89.75 111 LEU A O 1
ATOM 867 N N . THR A 1 112 ? -6.636 6.118 6.790 1.00 88.81 112 THR A N 1
ATOM 868 C CA . THR A 1 112 ? -7.996 5.970 6.250 1.00 88.81 112 THR A CA 1
ATOM 869 C C . THR A 1 112 ? -8.331 4.493 6.057 1.00 88.81 112 THR A C 1
ATOM 871 O O . THR A 1 112 ? -9.363 4.023 6.527 1.00 88.81 112 THR A O 1
ATOM 874 N N . THR A 1 113 ? -7.407 3.730 5.472 1.00 90.25 113 THR A N 1
ATOM 875 C CA . THR A 1 113 ? -7.563 2.282 5.280 1.00 90.25 113 THR A CA 1
ATOM 876 C C . THR A 1 113 ? -7.703 1.542 6.616 1.00 90.25 113 THR A C 1
ATOM 878 O O . THR A 1 113 ? -8.579 0.689 6.768 1.00 90.25 113 THR A O 1
ATOM 881 N N . MET A 1 114 ? -6.889 1.890 7.619 1.00 92.19 114 MET A N 1
ATOM 882 C CA . MET A 1 114 ? -6.989 1.301 8.960 1.00 92.19 114 MET A CA 1
ATOM 883 C C . MET A 1 114 ? -8.325 1.629 9.635 1.00 92.19 114 MET A C 1
ATOM 885 O O . MET A 1 114 ? -8.933 0.739 10.233 1.00 92.19 114 MET A O 1
ATOM 889 N N . GLN A 1 115 ? -8.816 2.866 9.503 1.00 90.56 115 GLN A N 1
ATOM 890 C CA . GLN A 1 115 ? -10.127 3.267 10.016 1.00 90.56 115 GLN A CA 1
ATOM 891 C C . GLN A 1 115 ? -11.249 2.460 9.361 1.00 90.56 115 GLN A C 1
ATOM 893 O O . GLN A 1 115 ? -12.110 1.926 10.057 1.00 90.56 115 GLN A O 1
ATOM 898 N N . GLU A 1 116 ? -11.219 2.299 8.039 1.00 90.56 116 GLU A N 1
ATOM 899 C CA . GLU A 1 116 ? -12.230 1.509 7.343 1.00 90.56 116 GLU A CA 1
ATOM 900 C C . GLU A 1 116 ? -12.234 0.034 7.777 1.00 90.56 116 GLU A C 1
ATOM 902 O O . GLU A 1 116 ? -13.295 -0.591 7.870 1.00 90.56 116 GLU A O 1
ATOM 907 N N . LEU A 1 117 ? -11.059 -0.552 8.027 1.00 92.19 117 LEU A N 1
ATOM 908 C CA . LEU A 1 117 ? -10.950 -1.921 8.535 1.00 92.19 117 LEU A CA 1
ATOM 909 C C . LEU A 1 117 ? -11.494 -2.039 9.965 1.00 92.19 117 LEU A C 1
ATOM 911 O O . LEU A 1 117 ? -12.194 -3.007 10.268 1.00 92.19 117 LEU A O 1
ATOM 915 N N . LEU A 1 118 ? -11.235 -1.054 10.828 1.00 91.94 118 LEU A N 1
ATOM 916 C CA . LEU A 1 118 ? -11.813 -0.995 12.175 1.00 91.94 118 LEU A CA 1
ATOM 917 C C . LEU A 1 118 ? -13.341 -0.884 12.120 1.00 91.94 118 LEU A C 1
ATOM 919 O O . LEU A 1 118 ? -14.034 -1.622 12.821 1.00 91.94 118 LEU A O 1
ATOM 923 N N . ASP A 1 119 ? -13.876 -0.032 11.247 1.00 90.62 119 ASP A N 1
ATOM 924 C CA . ASP A 1 119 ? -15.320 0.133 11.070 1.00 90.62 119 ASP A CA 1
ATOM 925 C C . ASP A 1 119 ? -15.973 -1.166 10.572 1.00 90.62 119 ASP A C 1
ATOM 927 O O . ASP A 1 119 ? -17.035 -1.571 11.057 1.00 90.62 119 ASP A O 1
ATOM 931 N N . ARG A 1 120 ? -15.330 -1.874 9.631 1.00 92.00 120 ARG A N 1
ATOM 932 C CA . ARG A 1 120 ? -15.765 -3.209 9.183 1.00 92.00 120 ARG A CA 1
ATOM 933 C C . ARG A 1 120 ? -15.741 -4.218 10.332 1.00 92.00 120 ARG A C 1
ATOM 935 O O . ARG A 1 120 ? -16.722 -4.944 10.502 1.00 92.00 120 ARG A O 1
ATOM 942 N N . GLN A 1 121 ? -14.681 -4.221 11.146 1.00 92.19 121 GLN A N 1
ATOM 943 C CA . GLN A 1 121 ? -14.548 -5.100 12.312 1.00 92.19 121 GLN A CA 1
ATOM 944 C C . GLN A 1 121 ? -15.693 -4.884 13.307 1.00 92.19 121 GLN A C 1
ATOM 946 O O . GLN A 1 121 ? -16.334 -5.846 13.729 1.00 92.19 121 GLN A O 1
ATOM 951 N N . GLN A 1 122 ? -15.993 -3.626 13.637 1.00 90.38 122 GLN A N 1
ATOM 952 C CA . GLN A 1 122 ? -17.073 -3.258 14.559 1.00 90.38 122 GLN A CA 1
ATOM 953 C C . GLN A 1 122 ? -18.454 -3.665 14.035 1.00 90.38 122 GLN A C 1
ATOM 955 O O . GLN A 1 122 ? -19.340 -4.022 14.810 1.00 90.38 122 GLN A O 1
ATOM 960 N N . ARG A 1 123 ? -18.635 -3.643 12.712 1.00 92.94 123 ARG A N 1
ATOM 961 C CA . ARG A 1 123 ? -19.876 -4.043 12.037 1.00 92.94 123 ARG A CA 1
ATOM 962 C C . ARG A 1 123 ? -19.984 -5.550 11.785 1.00 92.94 123 ARG A C 1
ATOM 964 O O . ARG A 1 123 ? -20.999 -5.984 11.244 1.00 92.94 123 ARG A O 1
ATOM 971 N N . GLY A 1 124 ? -18.966 -6.341 12.138 1.00 91.25 124 GLY A N 1
ATOM 972 C CA . GLY A 1 124 ? -18.923 -7.780 11.859 1.00 91.25 124 GLY A CA 1
ATOM 973 C C . GLY A 1 124 ? -18.846 -8.117 10.365 1.00 91.25 124 GLY A C 1
ATOM 974 O O . GLY A 1 124 ? -19.326 -9.170 9.949 1.00 91.25 124 GLY A O 1
ATOM 975 N N . LEU A 1 125 ? -18.292 -7.215 9.549 1.00 90.25 125 LEU A N 1
ATOM 976 C CA . LEU A 1 125 ? -18.098 -7.415 8.112 1.00 90.25 125 LEU A CA 1
ATOM 977 C C . LEU A 1 125 ? -16.740 -8.080 7.823 1.00 90.25 125 LEU A C 1
ATOM 979 O O . LEU A 1 125 ? -15.817 -7.955 8.631 1.00 90.25 125 LEU A O 1
ATOM 983 N N . PRO A 1 126 ? -16.581 -8.753 6.666 1.00 88.38 126 PRO A N 1
ATOM 984 C CA . PRO A 1 126 ? -15.288 -9.281 6.244 1.00 88.38 126 PRO A CA 1
ATOM 985 C C . PRO A 1 126 ? -14.211 -8.189 6.204 1.00 88.38 126 PRO A C 1
ATOM 987 O O . PRO A 1 126 ? -14.424 -7.117 5.635 1.00 88.38 126 PRO A O 1
ATOM 990 N N . LEU A 1 127 ? -13.047 -8.483 6.788 1.00 86.00 127 LEU A N 1
ATOM 991 C CA . LEU A 1 127 ? -11.875 -7.604 6.808 1.00 86.00 127 LEU A CA 1
ATOM 992 C C . LEU A 1 127 ? -11.051 -7.775 5.533 1.00 86.00 127 LEU A C 1
ATOM 994 O O . LEU A 1 127 ? -9.887 -8.150 5.594 1.00 86.00 127 LEU A O 1
ATOM 998 N N . SER A 1 128 ? -11.697 -7.546 4.393 1.00 79.94 128 SER A N 1
ATOM 999 C CA . SER A 1 128 ? -11.060 -7.634 3.087 1.00 79.94 128 SER A CA 1
ATOM 1000 C C . SER A 1 128 ? -11.301 -6.386 2.253 1.00 79.94 128 SER A C 1
ATOM 1002 O O . SER A 1 128 ? -12.362 -5.760 2.357 1.00 79.94 128 SER A O 1
ATOM 1004 N N . PHE A 1 129 ? -10.334 -6.051 1.397 1.00 70.12 129 P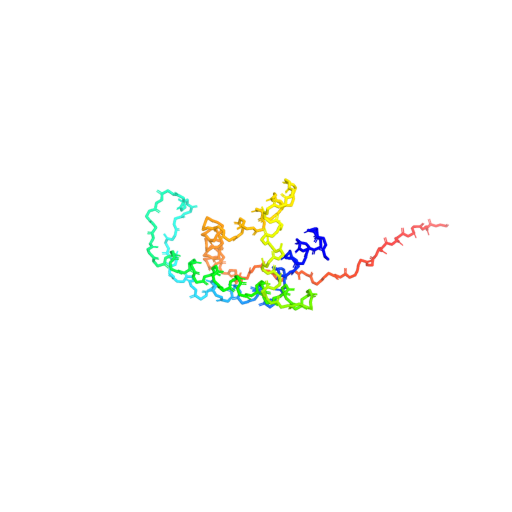HE A N 1
ATOM 1005 C CA . PHE A 1 129 ? -10.472 -5.001 0.381 1.00 70.12 129 PHE A CA 1
ATOM 1006 C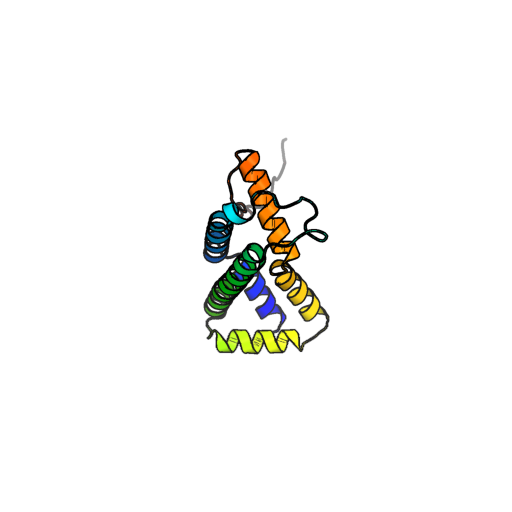 C . PHE A 1 129 ? -11.428 -5.388 -0.752 1.00 70.12 129 PHE A C 1
ATOM 1008 O O . PHE A 1 129 ? -11.804 -4.548 -1.568 1.00 70.12 129 PHE A O 1
ATOM 1015 N N . GLY A 1 130 ? -11.907 -6.634 -0.737 1.00 59.25 130 GLY A N 1
ATOM 1016 C CA . GLY A 1 130 ? -12.773 -7.201 -1.751 1.00 59.25 130 GLY A CA 1
ATOM 1017 C C . GLY A 1 130 ? -11.941 -7.798 -2.875 1.00 59.25 130 GLY A C 1
ATOM 1018 O O . GLY A 1 130 ? -11.045 -7.167 -3.425 1.00 59.25 130 GLY A O 1
ATOM 1019 N N . SER A 1 131 ? -12.258 -9.031 -3.254 1.00 51.56 131 SER A N 1
ATOM 1020 C CA . SER A 1 131 ? -11.769 -9.583 -4.511 1.00 51.56 131 SER A CA 1
ATOM 1021 C C . SER A 1 131 ? -12.390 -8.768 -5.643 1.00 51.56 131 SER A C 1
ATOM 1023 O O . SER A 1 131 ? -13.620 -8.655 -5.711 1.00 51.56 131 SER A O 1
ATOM 1025 N N . ARG A 1 132 ? -11.578 -8.211 -6.552 1.00 44.72 132 ARG A N 1
ATOM 1026 C CA . ARG A 1 132 ? -12.112 -7.745 -7.838 1.00 44.72 132 ARG A CA 1
ATOM 1027 C C . ARG A 1 132 ? -12.844 -8.957 -8.428 1.00 44.72 132 ARG A C 1
ATOM 1029 O O . ARG A 1 132 ? -12.235 -10.029 -8.486 1.00 44.72 132 ARG A O 1
ATOM 1036 N N . PRO A 1 133 ? -14.135 -8.869 -8.807 1.00 34.88 133 PRO A N 1
ATOM 1037 C CA . PRO A 1 133 ? -14.742 -9.972 -9.531 1.00 34.88 133 PRO A CA 1
ATOM 1038 C C . PRO A 1 133 ? -13.822 -10.260 -10.723 1.00 34.88 133 PRO A C 1
ATOM 1040 O O . PRO A 1 133 ? -13.397 -9.298 -11.379 1.00 34.88 133 PRO A O 1
ATOM 1043 N N . PRO A 1 134 ? -13.442 -11.532 -10.966 1.00 35.75 134 PRO A N 1
ATOM 1044 C CA . PRO A 1 134 ? -12.588 -11.866 -12.095 1.00 35.75 134 PRO A CA 1
ATOM 1045 C C . PRO A 1 134 ? -13.206 -11.204 -13.315 1.00 35.75 134 PRO A C 1
ATOM 1047 O O . PRO A 1 134 ? -14.430 -11.249 -13.466 1.00 35.75 134 PRO A O 1
ATOM 1050 N N . LYS A 1 135 ? -12.380 -10.516 -14.111 1.00 39.72 135 LYS A N 1
ATOM 1051 C CA . LYS A 1 135 ? -12.776 -9.795 -15.323 1.00 39.72 135 LYS A CA 1
ATOM 1052 C C . LYS A 1 135 ? -13.448 -10.819 -16.242 1.00 39.72 135 LYS A C 1
ATOM 1054 O O . LYS A 1 135 ? -12.788 -11.466 -17.048 1.00 39.72 135 LYS A O 1
ATOM 1059 N N . ALA A 1 136 ? -14.743 -11.058 -16.040 1.00 37.34 136 ALA A N 1
ATOM 1060 C CA . ALA A 1 136 ? -15.519 -11.951 -16.867 1.00 37.34 136 ALA A CA 1
ATOM 1061 C C . ALA A 1 136 ? -15.399 -11.344 -18.254 1.00 37.34 136 ALA A C 1
ATOM 1063 O O . ALA A 1 136 ? -15.727 -10.168 -18.438 1.00 37.34 136 ALA A O 1
ATOM 1064 N N . ALA A 1 137 ? -14.821 -12.108 -19.184 1.00 36.84 137 ALA A N 1
ATOM 1065 C CA . ALA A 1 137 ? -14.764 -11.728 -20.580 1.00 36.84 137 ALA A CA 1
ATOM 1066 C C . ALA A 1 137 ? -16.132 -11.152 -20.938 1.00 36.84 137 ALA A C 1
ATOM 1068 O O . ALA A 1 137 ? -17.151 -11.789 -20.666 1.00 36.84 137 ALA A O 1
ATOM 1069 N N . ALA A 1 138 ? -16.154 -9.919 -21.436 1.00 40.50 138 ALA A N 1
ATOM 1070 C CA . ALA A 1 138 ? -17.376 -9.262 -21.844 1.00 40.50 138 ALA A CA 1
ATOM 1071 C C . ALA A 1 138 ? -18.025 -10.103 -22.952 1.00 40.50 138 ALA A C 1
ATOM 1073 O O . ALA A 1 138 ? -17.777 -9.901 -24.137 1.00 40.50 138 ALA A O 1
ATOM 1074 N N . THR A 1 139 ? -18.865 -11.067 -22.578 1.00 37.84 139 THR A N 1
ATOM 1075 C CA . THR A 1 139 ? -19.895 -11.605 -23.454 1.00 37.84 139 THR A CA 1
ATOM 1076 C C . THR A 1 139 ? -20.879 -10.471 -23.647 1.00 37.84 139 THR A C 1
ATOM 1078 O O . THR A 1 139 ? -21.822 -10.290 -22.879 1.00 37.84 139 THR A O 1
ATOM 1081 N N . SER A 1 140 ? -20.575 -9.648 -24.650 1.00 35.16 140 SER A N 1
ATOM 1082 C CA . SER A 1 140 ? -21.496 -8.694 -25.237 1.00 35.16 140 SER A CA 1
ATOM 1083 C C . SER A 1 140 ? -22.791 -9.433 -25.557 1.00 35.16 140 SER A C 1
ATOM 1085 O O . SER A 1 140 ? -22.848 -10.291 -26.440 1.00 35.16 140 SER A O 1
ATOM 1087 N N . VAL A 1 141 ? -23.824 -9.126 -24.780 1.00 37.69 141 VAL A N 1
ATOM 1088 C CA . VAL A 1 141 ? -25.198 -9.507 -25.064 1.00 37.69 141 VAL A CA 1
ATOM 1089 C C . VAL A 1 141 ? -25.652 -8.628 -26.225 1.00 37.69 141 VAL A C 1
ATOM 1091 O O . VAL A 1 141 ? -26.123 -7.513 -26.023 1.00 37.69 141 VAL A O 1
ATOM 1094 N N . ALA A 1 142 ? -25.522 -9.124 -27.452 1.00 38.53 142 ALA A N 1
ATOM 1095 C CA . ALA A 1 142 ? -26.312 -8.607 -28.560 1.00 38.53 142 ALA A CA 1
ATOM 1096 C C . ALA A 1 142 ? -27.680 -9.302 -28.534 1.00 38.53 142 ALA A C 1
ATOM 1098 O O . ALA A 1 142 ? -27.903 -10.326 -29.178 1.00 38.53 142 ALA A O 1
ATOM 1099 N N . ALA A 1 143 ? -28.598 -8.737 -27.749 1.00 41.81 143 ALA A N 1
ATOM 1100 C CA . ALA A 1 143 ? -30.022 -8.996 -27.874 1.00 41.81 143 ALA A CA 1
ATOM 1101 C C . ALA A 1 143 ? -30.513 -8.402 -29.205 1.00 41.81 143 ALA A C 1
ATOM 1103 O O . ALA A 1 143 ? -30.818 -7.215 -29.299 1.00 41.81 143 ALA A O 1
ATOM 1104 N N . GLY A 1 144 ? -30.578 -9.231 -30.245 1.00 36.09 144 GLY A N 1
ATOM 1105 C CA . GLY A 1 144 ? -31.368 -8.945 -31.436 1.00 36.09 144 GLY A CA 1
ATOM 1106 C C . GLY A 1 144 ? -32.820 -9.328 -31.179 1.00 36.09 144 GLY A C 1
ATOM 1107 O O . GLY A 1 144 ? -33.184 -10.494 -31.300 1.00 36.09 144 GLY A O 1
ATOM 1108 N N . TYR A 1 145 ? -33.636 -8.348 -30.800 1.00 43.94 145 TYR A N 1
ATOM 1109 C CA . TYR A 1 145 ? -35.091 -8.437 -30.870 1.00 43.94 145 TYR A CA 1
ATOM 1110 C C . TYR A 1 145 ? -35.524 -8.761 -32.308 1.00 43.94 145 TYR A C 1
ATOM 1112 O O . TYR A 1 145 ? -35.134 -8.054 -33.232 1.00 43.94 145 TYR A O 1
ATOM 1120 N N . ASN A 1 146 ? -36.385 -9.763 -32.481 1.00 42.56 146 ASN A N 1
ATOM 1121 C CA . ASN A 1 146 ? -37.584 -9.598 -33.301 1.00 42.56 146 ASN A CA 1
ATOM 1122 C C . ASN A 1 146 ? -38.617 -10.671 -32.954 1.00 42.56 146 ASN A C 1
ATOM 1124 O O . ASN A 1 146 ? -38.392 -11.865 -33.125 1.00 42.56 146 ASN A O 1
ATOM 1128 N N . ASN A 1 147 ? -39.754 -10.202 -32.449 1.00 40.38 147 ASN A N 1
ATOM 1129 C CA . ASN A 1 147 ? -40.964 -10.975 -32.240 1.00 40.38 147 ASN A CA 1
ATOM 1130 C C . ASN A 1 147 ? -42.001 -10.417 -33.221 1.00 40.38 147 ASN A C 1
ATOM 1132 O O . ASN A 1 147 ? -42.495 -9.314 -32.989 1.00 40.38 147 ASN A O 1
ATOM 1136 N N . THR A 1 148 ? -42.221 -11.107 -34.342 1.00 45.00 148 THR A N 1
ATOM 1137 C CA . THR A 1 148 ? -43.465 -11.285 -35.133 1.00 45.00 148 THR A CA 1
ATOM 1138 C C . THR A 1 148 ? -43.139 -11.763 -36.541 1.00 45.00 148 THR A C 1
ATOM 1140 O O . THR A 1 148 ? -42.211 -11.203 -37.164 1.00 45.00 148 THR A O 1
#